Protein AF-A0A3N1D288-F1 (afdb_monomer_lite)

Radius of gyration: 17.6 Å; chains: 1; bounding box: 48×30×55 Å

Organism: NCBI:txid58109

Structure (mmCIF, N/CA/C/O backbone):
data_AF-A0A3N1D288-F1
#
_entry.id   AF-A0A3N1D288-F1
#
loop_
_atom_site.group_PDB
_atom_site.id
_atom_site.type_symbol
_atom_site.label_atom_id
_atom_site.label_alt_id
_atom_site.label_comp_id
_atom_site.label_asym_id
_atom_site.label_entity_id
_atom_site.label_seq_id
_atom_site.pdbx_PDB_ins_code
_atom_site.Cartn_x
_atom_site.Cartn_y
_atom_site.Cartn_z
_atom_site.occupancy
_atom_site.B_iso_or_equiv
_atom_site.auth_seq_id
_atom_site.auth_comp_id
_atom_site.auth_asym_id
_atom_site.auth_atom_id
_atom_site.pdbx_PDB_model_num
ATOM 1 N N . MET A 1 1 ? -25.946 -4.646 39.664 1.00 49.78 1 MET A N 1
ATOM 2 C CA . MET A 1 1 ? -26.134 -4.606 38.200 1.00 49.78 1 MET A CA 1
ATOM 3 C C . MET A 1 1 ? -24.869 -4.022 37.594 1.00 49.78 1 MET A C 1
ATOM 5 O O . MET A 1 1 ? -24.676 -2.819 37.660 1.00 49.78 1 MET A O 1
ATOM 9 N N . THR A 1 2 ? -23.951 -4.865 37.129 1.00 50.66 2 THR A N 1
ATOM 10 C CA . THR A 1 2 ? -22.744 -4.427 36.420 1.00 50.66 2 THR A CA 1
ATOM 11 C C . THR A 1 2 ? -23.103 -4.249 34.950 1.00 50.66 2 THR A C 1
ATOM 13 O O . THR A 1 2 ? -23.358 -5.224 34.244 1.00 50.66 2 THR A O 1
ATOM 16 N N . SER A 1 3 ? -23.194 -2.995 34.507 1.00 50.12 3 SER A N 1
ATOM 17 C CA . SER A 1 3 ? -23.335 -2.657 33.093 1.00 50.12 3 SER A CA 1
ATOM 18 C C . SER A 1 3 ? -22.137 -3.231 32.343 1.00 50.12 3 SER A C 1
ATOM 20 O O . SER A 1 3 ? -21.004 -2.806 32.555 1.00 50.12 3 SER A O 1
ATOM 22 N N . ARG A 1 4 ? -22.379 -4.240 31.503 1.00 48.06 4 ARG A N 1
ATOM 23 C CA . ARG A 1 4 ? -21.389 -4.717 30.539 1.00 48.06 4 ARG A CA 1
ATOM 24 C C . ARG A 1 4 ? -21.293 -3.648 29.460 1.00 48.06 4 ARG A C 1
ATOM 26 O O . ARG A 1 4 ? -22.181 -3.549 28.620 1.00 48.06 4 ARG A O 1
ATOM 33 N N . THR A 1 5 ? -20.263 -2.817 29.522 1.00 51.03 5 THR A N 1
ATOM 34 C CA . THR A 1 5 ? -19.887 -1.956 28.403 1.00 51.03 5 THR A CA 1
ATOM 35 C C . THR A 1 5 ? -19.525 -2.883 27.248 1.00 51.03 5 THR A C 1
ATOM 37 O O . THR A 1 5 ? -18.576 -3.658 27.363 1.00 51.03 5 THR A O 1
ATOM 40 N N . SER A 1 6 ? -20.321 -2.884 26.177 1.00 43.41 6 SER A N 1
ATOM 41 C CA . SER A 1 6 ? -19.947 -3.586 24.949 1.00 43.41 6 SER A CA 1
ATOM 42 C C . SER A 1 6 ? -18.579 -3.071 24.496 1.00 43.41 6 SER A C 1
ATOM 44 O O . SER A 1 6 ? -18.367 -1.855 24.549 1.00 43.41 6 SER A O 1
ATOM 46 N N . PRO A 1 7 ? -17.646 -3.947 24.085 1.00 56.28 7 PRO A N 1
ATOM 47 C CA . PRO A 1 7 ? -16.388 -3.486 23.519 1.00 56.28 7 PRO A CA 1
ATOM 48 C C . PRO A 1 7 ? -16.699 -2.579 22.325 1.00 56.28 7 PRO A C 1
ATOM 50 O O . PRO A 1 7 ? -17.548 -2.920 21.497 1.00 56.28 7 PRO A O 1
ATOM 53 N N . GLU A 1 8 ? -16.064 -1.404 22.270 1.00 58.59 8 GLU A N 1
ATOM 54 C CA . GLU A 1 8 ? -16.166 -0.536 21.096 1.00 58.59 8 GLU A CA 1
ATOM 55 C C . GLU A 1 8 ? -15.760 -1.338 19.850 1.00 58.59 8 GLU A C 1
ATOM 57 O O . GLU A 1 8 ? -14.794 -2.107 19.917 1.00 58.59 8 GLU A O 1
ATOM 62 N N . PRO A 1 9 ? -16.480 -1.193 18.723 1.00 67.69 9 PRO A N 1
ATOM 63 C CA . PRO A 1 9 ? -16.106 -1.870 17.494 1.00 67.69 9 PRO A CA 1
ATOM 64 C C . PRO A 1 9 ? -14.688 -1.453 17.094 1.00 67.69 9 PRO A C 1
ATOM 66 O O . PRO A 1 9 ? -14.368 -0.266 17.004 1.00 67.69 9 PRO A O 1
ATOM 69 N N . THR A 1 10 ? -13.829 -2.446 16.883 1.00 82.81 10 THR A N 1
ATOM 70 C CA . THR A 1 10 ? -12.463 -2.240 16.406 1.00 82.81 10 THR A CA 1
ATOM 71 C C . THR A 1 10 ? -12.508 -1.619 15.015 1.00 82.81 10 THR A C 1
ATOM 73 O O . THR A 1 10 ? -12.990 -2.257 14.084 1.00 82.81 10 THR A O 1
ATOM 76 N N . ALA A 1 11 ? -11.994 -0.396 14.875 1.00 90.56 11 ALA A N 1
ATOM 77 C CA . ALA A 1 11 ? -11.842 0.243 13.570 1.00 90.56 11 ALA A CA 1
ATOM 78 C C . ALA A 1 11 ? -10.944 -0.607 12.658 1.00 90.56 11 ALA A C 1
ATOM 80 O O . ALA A 1 11 ? -9.890 -1.094 13.094 1.00 90.56 11 ALA A O 1
ATOM 81 N N . LEU A 1 12 ? -11.353 -0.758 11.402 1.00 94.75 12 LEU A N 1
ATOM 82 C CA . LEU A 1 12 ? -10.671 -1.535 10.372 1.00 94.75 12 LEU A CA 1
ATOM 83 C C . LEU A 1 12 ? -9.982 -0.619 9.359 1.00 94.75 12 LEU A C 1
ATOM 85 O O . LEU A 1 12 ? -10.325 0.551 9.204 1.00 94.75 12 LEU A O 1
ATOM 89 N N . VAL A 1 13 ? -9.005 -1.156 8.633 1.00 95.12 13 VAL A N 1
ATOM 90 C CA . VAL A 1 13 ? -8.321 -0.439 7.548 1.00 95.12 13 VAL A CA 1
ATOM 91 C C . VAL A 1 13 ? -9.300 0.001 6.455 1.00 95.12 13 VAL A C 1
ATOM 93 O O . VAL A 1 13 ? -9.146 1.098 5.916 1.00 95.12 13 VAL A O 1
ATOM 96 N N . SER A 1 14 ? -10.342 -0.790 6.177 1.00 95.81 14 SER A N 1
ATOM 97 C CA . SER A 1 14 ? -11.430 -0.411 5.266 1.00 95.81 14 SER A CA 1
ATOM 98 C C . SER A 1 14 ? -12.131 0.892 5.654 1.00 95.81 14 SER A C 1
ATOM 100 O O . SER A 1 14 ? -12.642 1.583 4.780 1.00 95.81 14 SER A O 1
ATOM 102 N N . ASP A 1 15 ? -12.131 1.255 6.938 1.00 95.81 15 ASP A N 1
ATOM 103 C CA . ASP A 1 15 ? -12.772 2.482 7.425 1.00 95.81 15 ASP A CA 1
ATOM 104 C C . ASP A 1 15 ? -11.919 3.731 7.141 1.00 95.81 15 ASP A C 1
ATOM 106 O O . ASP A 1 15 ? -12.405 4.859 7.221 1.00 95.81 15 ASP A O 1
ATOM 110 N N . LEU A 1 16 ? -10.635 3.537 6.819 1.00 95.50 16 LEU A N 1
ATOM 111 C CA . LEU A 1 16 ? -9.662 4.598 6.546 1.00 95.50 16 LEU A CA 1
ATOM 112 C C . LEU A 1 16 ? -9.332 4.750 5.060 1.00 95.50 16 LEU A C 1
ATOM 114 O O . LEU A 1 16 ? -8.625 5.691 4.682 1.00 95.50 16 LEU A O 1
ATOM 118 N N . MET A 1 17 ? -9.760 3.797 4.232 1.00 96.44 17 MET A N 1
ATOM 119 C CA . MET A 1 17 ? -9.355 3.746 2.836 1.00 96.44 17 MET A CA 1
ATOM 120 C C . MET A 1 17 ? -10.107 4.768 1.981 1.00 96.44 17 MET A C 1
ATOM 122 O O . MET A 1 17 ? -11.272 5.083 2.208 1.00 96.44 17 MET A O 1
ATOM 126 N N . SER A 1 18 ? -9.428 5.250 0.949 1.00 96.06 18 SER A N 1
ATOM 127 C CA . SER A 1 18 ? -10.000 6.000 -0.161 1.00 96.06 18 SER A CA 1
ATOM 128 C C . SER A 1 18 ? -10.070 5.111 -1.398 1.00 96.06 18 SER A C 1
ATOM 130 O O . SER A 1 18 ? -9.165 4.311 -1.651 1.00 96.06 18 SER A O 1
ATOM 132 N N . THR A 1 19 ? -11.121 5.287 -2.195 1.00 95.62 19 THR A N 1
ATOM 133 C CA . THR A 1 19 ? -11.261 4.688 -3.530 1.00 95.62 19 THR A CA 1
ATOM 134 C C . THR A 1 19 ? -10.812 5.632 -4.648 1.00 95.62 19 THR A C 1
ATOM 136 O O . THR A 1 19 ? -10.869 5.262 -5.818 1.00 95.62 19 THR A O 1
ATOM 139 N N . ASP A 1 20 ? -10.324 6.832 -4.312 1.00 93.00 20 ASP A N 1
ATOM 140 C CA . ASP A 1 20 ? -9.747 7.762 -5.284 1.00 93.00 20 ASP A CA 1
ATOM 141 C C . ASP A 1 20 ? -8.297 7.383 -5.611 1.00 93.00 20 ASP A C 1
ATOM 143 O O . ASP A 1 20 ? -7.332 7.950 -5.096 1.00 93.00 20 ASP A O 1
ATOM 147 N N . PHE A 1 21 ? -8.159 6.357 -6.444 1.00 93.06 21 PHE A N 1
ATOM 148 C CA . PHE A 1 21 ? -6.891 5.894 -6.989 1.00 93.06 21 PHE A CA 1
ATOM 149 C C . PHE A 1 21 ? -7.094 5.366 -8.414 1.00 93.06 21 PHE A C 1
ATOM 151 O O . PHE A 1 21 ? -8.200 5.000 -8.813 1.00 93.06 21 PHE A O 1
ATOM 158 N N . GLY A 1 22 ? -6.019 5.342 -9.198 1.00 92.62 22 GLY A N 1
ATOM 159 C CA . GLY A 1 22 ? -5.978 4.646 -10.483 1.00 92.62 22 GLY A CA 1
ATOM 160 C C . GLY A 1 22 ? -5.443 3.222 -10.338 1.00 92.62 22 GLY A C 1
ATOM 161 O O . GLY A 1 22 ? -4.706 2.918 -9.404 1.00 92.62 22 GLY A O 1
ATOM 162 N N . THR A 1 23 ? -5.731 2.353 -11.301 1.00 91.69 23 THR A N 1
ATOM 163 C CA . THR A 1 23 ? -5.061 1.049 -11.448 1.00 91.69 23 THR A CA 1
ATOM 164 C C . THR A 1 23 ? -4.450 0.948 -12.836 1.00 91.69 23 THR A C 1
ATOM 166 O O . THR A 1 23 ? -5.124 1.275 -13.813 1.00 91.69 23 THR A O 1
ATOM 169 N N . GLY A 1 24 ? -3.213 0.467 -12.948 1.00 88.00 24 GLY A N 1
ATOM 170 C CA . GLY A 1 24 ? -2.540 0.329 -14.242 1.00 88.00 24 GLY A CA 1
ATOM 171 C C . GLY A 1 24 ? -1.431 -0.718 -14.233 1.00 88.00 24 GLY A C 1
ATOM 172 O O . GLY A 1 24 ? -0.945 -1.108 -13.176 1.00 88.00 24 GLY A O 1
ATOM 173 N N . ALA A 1 25 ? -1.024 -1.182 -15.414 1.00 83.44 25 ALA A N 1
ATOM 174 C CA . ALA A 1 25 ? 0.054 -2.166 -15.558 1.00 83.44 25 ALA A CA 1
ATOM 175 C C . ALA A 1 25 ? 1.443 -1.522 -15.745 1.00 83.44 25 ALA A C 1
ATOM 177 O O . ALA A 1 25 ? 2.456 -2.135 -15.399 1.00 83.44 25 ALA A O 1
ATOM 178 N N . ASP A 1 26 ? 1.489 -0.277 -16.240 1.00 71.06 26 ASP A N 1
ATOM 179 C CA . ASP A 1 26 ? 2.686 0.302 -16.873 1.00 71.06 26 ASP A CA 1
ATOM 180 C C . ASP A 1 26 ? 3.470 1.292 -15.999 1.00 71.06 26 ASP A C 1
ATOM 182 O O . ASP A 1 26 ? 4.168 2.166 -16.508 1.00 71.06 26 ASP A O 1
ATOM 186 N N . GLY A 1 27 ? 3.381 1.172 -14.670 1.00 65.56 27 GLY A N 1
ATOM 187 C CA . GLY A 1 27 ? 4.245 1.930 -13.752 1.00 65.56 27 GLY A CA 1
ATOM 188 C C . GLY A 1 27 ? 4.190 3.454 -13.923 1.00 65.56 27 GLY A C 1
ATOM 189 O O . GLY A 1 27 ? 5.131 4.132 -13.528 1.00 65.56 27 GLY A O 1
ATOM 190 N N . SER A 1 28 ? 3.130 3.978 -14.538 1.00 69.25 28 SER A N 1
ATOM 191 C CA . SER A 1 28 ? 2.945 5.392 -14.849 1.00 69.25 28 SER A CA 1
ATOM 192 C C . SER A 1 28 ? 1.709 5.883 -14.113 1.00 69.25 28 SER A C 1
ATOM 194 O O . SER A 1 28 ? 0.650 5.255 -14.195 1.00 69.25 28 SER A O 1
ATOM 196 N N . ALA A 1 29 ? 1.834 6.991 -13.386 1.00 67.06 29 ALA A N 1
ATOM 197 C CA . ALA A 1 29 ? 0.667 7.666 -12.846 1.00 67.06 29 ALA A CA 1
ATOM 198 C C . ALA A 1 29 ? -0.090 8.320 -14.000 1.00 67.06 29 ALA A C 1
ATOM 200 O O . ALA A 1 29 ? 0.496 9.104 -14.741 1.00 67.06 29 ALA A O 1
ATOM 201 N N . GLY A 1 30 ? -1.361 7.957 -14.172 1.00 67.31 30 GLY A N 1
ATOM 202 C CA . GLY A 1 30 ? -2.231 8.549 -15.188 1.00 67.31 30 GLY A CA 1
ATOM 203 C C . GLY A 1 30 ? -2.572 10.008 -14.865 1.00 67.31 30 GLY A C 1
ATOM 204 O O . GLY A 1 30 ? -1.701 10.867 -14.823 1.00 67.31 30 GLY A O 1
ATOM 205 N N . ASP A 1 31 ? -3.851 10.289 -14.618 1.00 71.88 31 ASP A N 1
ATOM 206 C CA . ASP A 1 31 ? -4.454 11.629 -14.461 1.00 71.88 31 ASP A CA 1
ATOM 207 C C . ASP A 1 31 ? -3.989 12.446 -13.225 1.00 71.88 31 ASP A C 1
ATOM 209 O O . ASP A 1 31 ? -4.802 13.063 -12.538 1.00 71.88 31 ASP A O 1
ATOM 213 N N . GLY A 1 32 ? -2.707 12.424 -12.856 1.00 77.38 32 GLY A N 1
ATOM 214 C CA . GLY A 1 32 ? -2.181 13.138 -11.688 1.00 77.38 32 GLY A CA 1
ATOM 215 C C . GLY A 1 32 ? -2.483 12.471 -10.339 1.00 77.38 32 GLY A C 1
ATOM 216 O O . GLY A 1 32 ? -2.172 13.036 -9.294 1.00 77.38 32 GLY A O 1
ATOM 217 N N . ARG 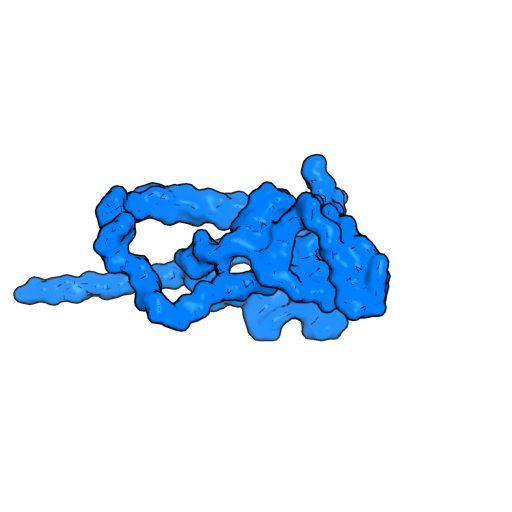A 1 33 ? -3.090 11.278 -10.342 1.00 86.31 33 ARG A N 1
ATOM 218 C CA . ARG A 1 33 ? -3.494 10.534 -9.138 1.00 86.31 33 ARG A CA 1
ATOM 219 C C . ARG A 1 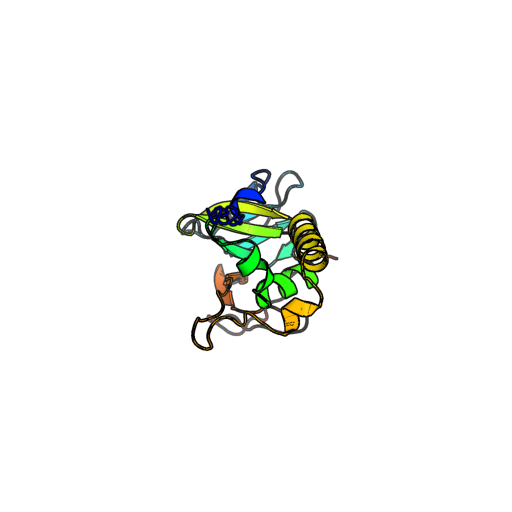33 ? -2.530 9.397 -8.808 1.00 86.31 33 ARG A C 1
ATOM 221 O O . ARG A 1 33 ? -1.862 8.856 -9.691 1.00 86.31 33 ARG A O 1
ATOM 228 N N . ILE A 1 34 ? -2.524 8.984 -7.537 1.00 91.50 34 ILE A N 1
ATOM 229 C CA . ILE A 1 34 ? -1.841 7.759 -7.101 1.00 91.50 34 ILE A CA 1
ATOM 230 C C . ILE A 1 34 ? -2.422 6.583 -7.889 1.00 91.50 34 ILE A C 1
ATOM 232 O O . ILE A 1 34 ? -3.634 6.371 -7.909 1.00 91.50 34 ILE A O 1
ATOM 236 N N . THR A 1 35 ? -1.550 5.822 -8.538 1.00 93.38 35 THR A N 1
ATOM 237 C CA . THR A 1 35 ? -1.907 4.649 -9.330 1.00 93.38 35 THR A CA 1
ATOM 238 C C . THR A 1 35 ? -1.312 3.404 -8.689 1.00 93.38 35 THR A C 1
ATOM 240 O O . THR A 1 35 ? -0.109 3.332 -8.451 1.00 93.38 35 THR A O 1
ATOM 243 N N . VAL A 1 36 ? -2.142 2.403 -8.410 1.00 93.75 36 VAL A N 1
ATOM 244 C CA . VAL A 1 36 ? -1.678 1.075 -8.008 1.00 93.75 36 VAL A CA 1
ATOM 245 C C . VAL A 1 36 ? -1.216 0.338 -9.254 1.00 93.75 36 VAL A C 1
ATOM 247 O O . VAL A 1 36 ? -1.998 0.104 -10.180 1.00 93.75 36 VAL A O 1
ATOM 250 N N . VAL A 1 37 ? 0.064 -0.027 -9.271 1.00 91.06 37 VAL A N 1
ATOM 251 C CA . VAL A 1 37 ? 0.629 -0.853 -10.332 1.00 91.06 37 VAL A CA 1
ATOM 252 C C . VAL A 1 37 ? 0.253 -2.295 -10.037 1.00 91.06 37 VAL A C 1
ATOM 254 O O . VAL A 1 37 ? 0.572 -2.806 -8.961 1.00 91.06 37 VAL A O 1
ATOM 257 N N . VAL A 1 38 ? -0.422 -2.949 -10.977 1.00 92.00 38 VAL A N 1
ATOM 258 C CA . VAL A 1 38 ? -0.883 -4.334 -10.828 1.00 92.00 38 VAL A CA 1
ATOM 259 C C . VAL A 1 38 ? -0.099 -5.291 -11.724 1.00 92.00 38 VAL A C 1
ATOM 261 O O . VAL A 1 38 ? 0.287 -4.957 -12.845 1.00 92.00 38 VAL A O 1
ATOM 264 N N . GLY A 1 39 ? 0.171 -6.483 -11.198 1.00 88.31 39 GLY A N 1
ATOM 265 C CA . GLY A 1 39 ? 0.763 -7.598 -11.927 1.00 88.31 39 GLY A CA 1
ATOM 266 C C . GLY A 1 39 ? -0.254 -8.302 -12.826 1.00 88.31 39 GLY A C 1
ATOM 267 O O . GLY A 1 39 ? -1.441 -7.982 -12.826 1.00 88.31 39 GLY A O 1
ATOM 268 N N . ALA A 1 40 ? 0.208 -9.297 -13.587 1.00 87.19 40 ALA A N 1
ATOM 269 C CA . ALA A 1 40 ? -0.652 -10.086 -14.478 1.00 87.19 40 ALA A CA 1
ATOM 270 C C . ALA A 1 40 ? -1.727 -10.901 -13.728 1.00 87.19 40 ALA A C 1
ATOM 272 O O . ALA A 1 40 ? -2.771 -11.221 -14.289 1.00 87.19 40 ALA A O 1
ATOM 273 N N . ASP A 1 41 ? -1.486 -11.215 -12.457 1.00 88.00 41 ASP A N 1
ATOM 274 C CA . ASP A 1 41 ? -2.435 -11.842 -11.529 1.00 88.00 41 ASP A CA 1
ATOM 275 C C . ASP A 1 41 ? -3.466 -10.847 -10.951 1.00 88.00 41 ASP A C 1
ATOM 277 O O . ASP A 1 41 ? -4.458 -11.237 -10.324 1.00 88.00 41 ASP A O 1
ATOM 281 N N . GLY A 1 42 ? -3.274 -9.550 -11.203 1.00 89.56 42 GLY A N 1
ATOM 282 C CA . GLY A 1 42 ? -4.054 -8.453 -10.641 1.00 89.56 42 GLY A CA 1
ATOM 283 C C . GLY A 1 42 ? -3.666 -8.096 -9.206 1.00 89.56 42 GLY A C 1
ATOM 284 O O . GLY A 1 42 ? -4.382 -7.322 -8.570 1.00 89.56 42 GLY A O 1
ATOM 285 N N . ALA A 1 43 ? -2.560 -8.640 -8.693 1.00 91.94 43 ALA A N 1
ATOM 286 C CA . ALA A 1 43 ? -2.043 -8.289 -7.383 1.00 91.94 43 ALA A CA 1
ATOM 287 C C . ALA A 1 43 ? -1.233 -6.981 -7.448 1.00 91.94 43 ALA A C 1
ATOM 289 O O . ALA A 1 43 ? -0.622 -6.691 -8.481 1.00 91.94 43 ALA A O 1
ATOM 290 N N . PRO A 1 44 ? -1.174 -6.178 -6.371 1.00 91.88 44 PRO A N 1
ATOM 291 C CA . PRO A 1 44 ? -0.322 -4.995 -6.340 1.00 91.88 44 PRO A CA 1
ATOM 292 C C . PRO A 1 44 ? 1.152 -5.387 -6.450 1.00 91.88 44 PRO A C 1
ATOM 294 O O . PRO A 1 44 ? 1.615 -6.297 -5.761 1.00 91.88 44 PRO A O 1
ATOM 297 N N . VAL A 1 45 ? 1.894 -4.681 -7.297 1.00 90.19 45 VAL A N 1
ATOM 298 C CA . VAL A 1 45 ? 3.340 -4.882 -7.506 1.00 90.19 45 VAL A CA 1
ATOM 299 C C . VAL A 1 45 ? 4.144 -3.594 -7.321 1.00 90.19 45 VAL A C 1
ATOM 301 O O . VAL A 1 45 ? 5.370 -3.608 -7.391 1.00 90.19 45 VAL A O 1
ATOM 304 N N . GLY A 1 46 ? 3.459 -2.477 -7.088 1.00 89.88 46 GLY A N 1
ATOM 305 C CA . GLY A 1 46 ? 4.051 -1.169 -6.864 1.00 89.88 46 GLY A CA 1
ATOM 306 C C . GLY A 1 46 ? 2.981 -0.087 -6.807 1.00 89.88 46 GLY A C 1
ATOM 307 O O . GLY A 1 46 ? 1.787 -0.344 -6.980 1.00 89.88 46 GLY A O 1
ATOM 308 N N . LEU A 1 47 ? 3.420 1.134 -6.569 1.00 91.12 47 LEU A N 1
ATOM 309 C CA . LEU A 1 47 ? 2.614 2.334 -6.719 1.00 91.12 47 LEU A CA 1
ATOM 310 C C . LEU A 1 47 ? 3.316 3.237 -7.748 1.00 91.12 47 LEU A C 1
ATOM 312 O O . LEU A 1 47 ? 4.535 3.167 -7.918 1.00 91.12 47 LEU A O 1
ATOM 316 N N . ALA A 1 48 ? 2.555 4.127 -8.370 1.00 89.06 48 ALA A N 1
ATOM 317 C CA . ALA A 1 48 ? 3.052 5.203 -9.215 1.00 89.06 48 ALA A CA 1
ATOM 318 C C . ALA A 1 48 ? 2.364 6.523 -8.846 1.00 89.06 48 ALA A C 1
ATOM 320 O O . ALA A 1 48 ? 1.161 6.558 -8.577 1.00 89.06 48 ALA A O 1
ATOM 321 N N . THR A 1 49 ? 3.123 7.610 -8.853 1.00 88.25 49 THR A N 1
ATOM 322 C CA . THR A 1 49 ? 2.664 8.995 -8.709 1.00 88.25 49 THR A CA 1
ATOM 323 C C . THR A 1 49 ? 3.287 9.851 -9.815 1.00 88.25 49 THR A C 1
ATOM 325 O O . THR A 1 49 ? 4.174 9.376 -10.530 1.00 88.25 49 THR A O 1
ATOM 328 N N . PRO A 1 50 ? 2.832 11.099 -10.018 1.00 84.38 50 PRO A N 1
ATOM 329 C CA . PRO A 1 50 ? 3.459 11.998 -10.990 1.00 84.38 50 PRO A CA 1
ATOM 330 C C . PRO A 1 50 ? 4.965 12.207 -10.755 1.00 84.38 50 PRO A C 1
ATOM 332 O O . PRO A 1 50 ? 5.702 12.509 -11.689 1.00 84.38 50 PRO A O 1
ATOM 335 N N . GLU A 1 51 ? 5.427 12.021 -9.519 1.00 81.56 51 GLU A N 1
ATOM 336 C CA . GLU A 1 51 ? 6.817 12.186 -9.091 1.00 81.56 51 GLU A CA 1
ATOM 337 C C . GLU A 1 51 ? 7.683 10.929 -9.302 1.00 81.56 51 GLU A C 1
ATOM 339 O O . GLU A 1 51 ? 8.904 10.991 -9.142 1.00 81.56 51 GLU A O 1
ATOM 344 N N . GLY A 1 52 ? 7.089 9.781 -9.637 1.00 81.56 52 GLY A N 1
ATOM 345 C CA . GLY A 1 52 ? 7.822 8.538 -9.876 1.00 81.56 52 GLY A CA 1
ATOM 346 C C . GLY A 1 52 ? 7.063 7.283 -9.465 1.00 81.56 52 GLY A C 1
ATOM 347 O O . GLY A 1 52 ? 5.873 7.318 -9.174 1.00 81.56 52 GLY A O 1
ATOM 348 N N . SER A 1 53 ? 7.774 6.159 -9.438 1.00 83.44 53 SER A N 1
ATOM 349 C CA . SER A 1 53 ? 7.215 4.848 -9.110 1.00 83.44 53 SER A CA 1
ATOM 350 C C . SER A 1 53 ? 8.073 4.126 -8.091 1.00 83.44 53 SER A C 1
ATOM 352 O O . SER A 1 53 ? 9.304 4.117 -8.160 1.00 83.44 53 SER A O 1
ATOM 354 N N . GLY A 1 54 ? 7.415 3.453 -7.159 1.00 85.38 54 GLY A N 1
ATOM 355 C CA . GLY A 1 54 ? 8.100 2.803 -6.061 1.00 85.38 54 GLY A CA 1
ATOM 356 C C . GLY A 1 54 ? 7.304 1.668 -5.427 1.00 85.38 54 GLY A C 1
ATOM 357 O O . GLY A 1 54 ? 6.294 1.212 -5.971 1.00 85.38 54 GLY A O 1
ATOM 358 N N . PRO A 1 55 ? 7.790 1.163 -4.284 1.00 89.00 55 PRO A N 1
ATOM 359 C CA . PRO A 1 55 ? 7.186 0.028 -3.595 1.00 89.00 55 PRO A CA 1
ATOM 360 C C . PRO A 1 55 ? 5.741 0.290 -3.155 1.00 89.00 55 PRO A C 1
ATOM 362 O O . PRO A 1 55 ? 5.385 1.398 -2.750 1.00 89.00 55 PRO A O 1
ATOM 365 N N . ALA A 1 56 ? 4.933 -0.769 -3.171 1.00 90.56 56 ALA A N 1
ATOM 366 C CA . ALA A 1 56 ? 3.602 -0.811 -2.578 1.00 90.56 56 ALA A CA 1
ATOM 367 C C . ALA A 1 56 ? 3.652 -1.545 -1.236 1.00 90.56 56 ALA A C 1
ATOM 369 O O . ALA A 1 56 ? 3.991 -2.724 -1.196 1.00 90.56 56 ALA A O 1
ATOM 370 N N . GLY A 1 57 ? 3.271 -0.873 -0.151 1.00 94.25 57 GLY A N 1
ATOM 371 C CA . GLY A 1 57 ? 2.951 -1.543 1.109 1.00 94.25 57 GLY A CA 1
ATOM 372 C C . GLY A 1 57 ? 1.506 -2.020 1.070 1.00 94.25 57 GLY A C 1
ATOM 373 O O . GLY A 1 57 ? 0.618 -1.201 0.850 1.00 94.25 57 GLY A O 1
ATOM 374 N N . VAL A 1 58 ? 1.273 -3.316 1.245 1.00 95.62 58 VAL A N 1
ATOM 375 C CA . VAL A 1 58 ? -0.024 -3.968 1.051 1.00 95.62 58 VAL A CA 1
ATOM 376 C C . VAL A 1 58 ? -0.611 -4.394 2.393 1.00 95.62 58 VAL A C 1
ATOM 378 O O . VAL A 1 58 ? 0.080 -4.982 3.225 1.00 95.62 58 VAL A O 1
ATOM 381 N N . VAL A 1 59 ? -1.895 -4.097 2.596 1.00 95.31 59 VAL A N 1
ATOM 382 C CA . VAL A 1 59 ? -2.652 -4.430 3.810 1.00 95.31 59 VAL A CA 1
ATOM 383 C C . VAL A 1 59 ? -4.043 -4.945 3.467 1.00 95.31 59 VAL A C 1
ATOM 385 O O . VAL A 1 59 ? -4.690 -4.434 2.557 1.00 95.31 59 VAL A O 1
ATOM 388 N N . GLU A 1 60 ? -4.528 -5.936 4.210 1.00 95.31 60 GLU A N 1
ATOM 389 C CA . GLU A 1 60 ? -5.899 -6.432 4.058 1.00 95.31 60 GLU A CA 1
ATOM 390 C C . GLU A 1 60 ? -6.923 -5.408 4.567 1.00 95.31 60 GLU A C 1
ATOM 392 O O . GLU A 1 60 ? -6.730 -4.775 5.607 1.00 95.31 60 GLU A O 1
ATOM 397 N N . ALA A 1 61 ? -8.048 -5.276 3.865 1.00 95.75 61 ALA A N 1
ATOM 398 C CA . ALA A 1 61 ? -9.140 -4.373 4.234 1.00 95.75 61 ALA A CA 1
ATOM 399 C C . ALA A 1 61 ? -9.713 -4.680 5.628 1.00 95.75 61 ALA A C 1
ATOM 401 O O . ALA A 1 61 ? -10.095 -3.769 6.362 1.00 95.75 61 ALA A O 1
ATOM 402 N N . SER A 1 62 ? -9.724 -5.959 6.008 1.00 94.19 62 SER A N 1
ATOM 403 C CA . SER A 1 62 ? -10.194 -6.437 7.310 1.00 94.19 62 SER A CA 1
ATOM 404 C C . SER A 1 62 ? -9.170 -6.284 8.438 1.00 94.19 62 SER A C 1
ATOM 406 O O . SER A 1 62 ? -9.457 -6.685 9.565 1.00 94.19 62 SER A O 1
ATOM 408 N N . LEU A 1 63 ? -7.970 -5.762 8.163 1.00 92.69 63 LEU A N 1
ATOM 409 C CA . LEU A 1 63 ? -6.941 -5.577 9.182 1.00 92.69 63 LEU A CA 1
ATOM 410 C C . LEU A 1 63 ? -7.406 -4.530 10.212 1.00 92.69 63 LEU A C 1
ATOM 412 O O . LEU A 1 63 ? -7.799 -3.427 9.822 1.00 92.69 63 LEU A O 1
ATOM 416 N N . PRO A 1 64 ? -7.330 -4.811 11.524 1.00 92.50 64 PRO A N 1
ATOM 417 C CA . PRO A 1 64 ? -7.548 -3.797 12.547 1.00 92.50 64 PRO A CA 1
ATOM 418 C C . PRO A 1 64 ? -6.573 -2.625 12.415 1.00 92.50 64 PRO A C 1
ATOM 420 O O . PRO A 1 64 ? -5.365 -2.819 12.278 1.00 92.50 64 PRO A O 1
ATOM 423 N N . VAL A 1 65 ? -7.061 -1.390 12.561 1.00 91.62 65 VAL A N 1
ATOM 424 C CA . VAL A 1 65 ? -6.199 -0.192 12.515 1.00 91.62 65 VAL A CA 1
ATOM 425 C C . VAL A 1 65 ? -5.094 -0.273 13.566 1.00 91.62 65 VAL A C 1
ATOM 427 O O . VAL A 1 65 ? -3.948 0.056 13.284 1.00 91.62 65 VAL A O 1
ATOM 430 N N . ARG A 1 66 ? -5.398 -0.774 14.768 1.00 87.94 66 ARG A N 1
ATOM 431 C CA . ARG A 1 66 ? -4.387 -0.965 15.822 1.00 87.94 66 ARG A CA 1
ATOM 432 C C . ARG A 1 66 ? -3.245 -1.876 15.382 1.00 87.94 66 ARG A C 1
ATOM 434 O O . ARG A 1 66 ? -2.100 -1.592 15.713 1.00 87.94 66 ARG A O 1
ATOM 441 N N . ASP A 1 67 ? -3.549 -2.919 14.619 1.00 89.25 67 ASP A N 1
ATOM 442 C CA . ASP A 1 67 ? -2.546 -3.852 14.116 1.00 89.25 67 ASP A CA 1
ATOM 443 C C . ASP A 1 67 ? -1.680 -3.206 13.043 1.00 89.25 67 ASP A C 1
ATOM 445 O O . ASP A 1 67 ? -0.454 -3.303 13.117 1.00 89.25 67 ASP A O 1
ATOM 449 N N . LEU A 1 68 ? -2.291 -2.448 12.126 1.00 90.69 68 LEU A N 1
ATOM 450 C CA . LEU A 1 68 ? -1.565 -1.623 11.160 1.00 90.69 68 LEU A CA 1
ATOM 451 C C . LEU A 1 68 ? -0.538 -0.710 11.852 1.00 90.69 68 LEU A C 1
ATOM 453 O O . LEU A 1 68 ? 0.609 -0.619 11.417 1.00 90.69 68 LEU A O 1
ATOM 457 N N . LEU A 1 69 ? -0.917 -0.070 12.963 1.00 90.25 69 LEU A N 1
ATOM 458 C CA . LEU A 1 69 ? -0.030 0.820 13.723 1.00 90.25 69 LEU A CA 1
ATOM 459 C C . LEU A 1 69 ? 1.137 0.096 14.423 1.00 90.25 69 LEU A C 1
ATOM 461 O O . LEU A 1 69 ? 2.016 0.757 14.975 1.00 90.25 69 LEU A O 1
ATOM 465 N N . THR A 1 70 ? 1.172 -1.239 14.398 1.00 87.44 70 THR A N 1
ATOM 466 C CA . THR A 1 70 ? 2.298 -2.047 14.900 1.00 87.44 70 THR A CA 1
ATOM 467 C C . THR A 1 70 ? 3.212 -2.577 13.792 1.00 87.44 70 THR A C 1
ATOM 469 O O . THR A 1 70 ? 4.308 -3.053 14.085 1.00 87.44 70 THR A O 1
ATOM 472 N N . MET A 1 71 ? 2.820 -2.451 12.519 1.00 88.38 71 MET A N 1
ATOM 473 C CA . MET A 1 71 ? 3.569 -2.967 11.369 1.00 88.38 71 MET A CA 1
ATOM 474 C C . MET A 1 71 ? 4.771 -2.079 11.031 1.00 88.38 71 MET A C 1
ATOM 476 O O . MET A 1 71 ? 4.695 -1.200 10.172 1.00 88.38 71 MET A O 1
ATOM 480 N N . THR A 1 72 ? 5.906 -2.307 11.698 1.00 86.19 72 THR A N 1
ATOM 481 C CA . THR A 1 72 ? 7.101 -1.454 11.565 1.00 86.19 72 THR A CA 1
ATOM 482 C C . THR A 1 72 ? 7.565 -1.296 10.115 1.00 86.19 72 THR A C 1
ATOM 484 O O . THR A 1 72 ? 7.832 -0.169 9.713 1.00 86.19 72 THR A O 1
ATOM 487 N N . GLY A 1 73 ? 7.579 -2.364 9.309 1.00 86.75 73 GLY A N 1
ATOM 488 C CA . GLY A 1 73 ? 7.989 -2.287 7.900 1.00 86.75 73 GLY A CA 1
ATOM 489 C C . GLY A 1 73 ? 7.138 -1.318 7.071 1.00 86.75 73 GLY A C 1
ATOM 490 O O . GLY A 1 73 ? 7.674 -0.497 6.329 1.00 86.75 73 GLY A O 1
ATOM 491 N N . LEU A 1 74 ? 5.814 -1.329 7.254 1.00 90.62 74 LEU A N 1
ATOM 492 C CA . LEU A 1 74 ? 4.911 -0.405 6.559 1.00 90.62 74 LEU A CA 1
ATOM 493 C C . LEU A 1 74 ? 5.024 1.029 7.083 1.00 90.62 74 LEU A C 1
ATOM 495 O O . LEU A 1 74 ? 4.956 1.984 6.312 1.00 90.62 74 LEU A O 1
ATOM 499 N N . LEU A 1 75 ? 5.210 1.202 8.392 1.00 90.62 75 LEU A N 1
ATOM 500 C CA . LEU A 1 75 ? 5.417 2.529 8.971 1.00 90.62 75 LEU A CA 1
ATOM 501 C C . LEU A 1 75 ? 6.742 3.145 8.514 1.00 90.62 75 LEU A C 1
ATOM 503 O O . LEU A 1 75 ? 6.801 4.345 8.243 1.00 90.62 75 LEU A O 1
ATOM 507 N N . GLU A 1 76 ? 7.793 2.336 8.392 1.00 88.38 76 GLU A N 1
ATOM 508 C CA . GLU A 1 76 ? 9.069 2.755 7.819 1.00 88.38 76 GLU A CA 1
ATOM 509 C C . GLU A 1 76 ? 8.936 3.095 6.340 1.00 88.38 76 GLU A C 1
ATOM 511 O O . GLU A 1 76 ? 9.429 4.140 5.937 1.00 88.38 76 GLU A O 1
ATOM 516 N N . LEU A 1 77 ? 8.188 2.311 5.563 1.00 89.00 77 LEU A N 1
ATOM 517 C CA . LEU A 1 77 ? 7.884 2.620 4.167 1.00 89.00 77 LEU A CA 1
ATOM 518 C C . LEU A 1 77 ? 7.220 4.005 4.008 1.00 89.00 77 LEU A C 1
ATOM 520 O O . LEU A 1 77 ? 7.612 4.800 3.152 1.00 89.00 77 LEU A O 1
ATOM 524 N N . LEU A 1 78 ? 6.240 4.327 4.861 1.00 91.25 78 LEU A N 1
ATOM 525 C CA . LEU A 1 78 ? 5.569 5.636 4.879 1.00 91.25 78 LEU A CA 1
ATOM 526 C C . LEU A 1 78 ? 6.470 6.773 5.390 1.00 91.25 78 LEU A C 1
ATOM 528 O O . LEU A 1 78 ? 6.326 7.926 4.964 1.00 91.25 78 LEU A O 1
ATOM 532 N N . ARG A 1 79 ? 7.380 6.481 6.328 1.00 89.06 79 ARG A N 1
ATOM 533 C CA . ARG A 1 79 ? 8.410 7.426 6.792 1.00 89.06 79 ARG A CA 1
ATOM 534 C C . ARG A 1 79 ? 9.406 7.722 5.677 1.00 89.06 79 ARG A C 1
ATOM 536 O O . ARG A 1 79 ? 9.771 8.875 5.473 1.00 89.06 79 ARG A O 1
ATOM 543 N N . ASP A 1 80 ? 9.764 6.697 4.924 1.00 86.31 80 ASP A N 1
ATOM 544 C CA . ASP A 1 80 ? 10.616 6.745 3.748 1.00 86.31 80 ASP A CA 1
ATOM 545 C C . ASP A 1 80 ? 9.822 7.221 2.514 1.00 86.31 80 ASP A C 1
ATOM 547 O O . ASP A 1 80 ? 10.192 6.951 1.379 1.00 86.31 80 ASP A O 1
ATOM 551 N N . GLY A 1 81 ? 8.727 7.961 2.705 1.00 87.38 81 GLY A N 1
ATOM 552 C CA . GLY A 1 81 ? 8.083 8.774 1.676 1.00 87.38 81 GLY A CA 1
ATOM 553 C C . GLY A 1 81 ? 7.121 8.054 0.736 1.00 87.38 81 GLY A C 1
ATOM 554 O O . GLY A 1 81 ? 6.721 8.665 -0.249 1.00 87.38 81 GLY A O 1
ATOM 555 N N . ALA A 1 82 ? 6.719 6.808 1.008 1.00 89.94 82 ALA A N 1
ATOM 556 C CA . ALA A 1 82 ? 5.600 6.228 0.270 1.00 89.94 82 ALA A CA 1
ATOM 557 C C . ALA A 1 82 ? 4.319 7.067 0.488 1.00 89.94 82 ALA A C 1
ATOM 559 O O . ALA A 1 82 ? 4.011 7.439 1.628 1.00 89.94 82 ALA A O 1
ATOM 560 N N . PRO A 1 83 ? 3.560 7.373 -0.578 1.00 92.69 83 PRO A N 1
ATOM 561 C CA . PRO A 1 83 ? 2.427 8.298 -0.505 1.00 92.69 83 PRO A CA 1
ATOM 562 C C . PRO A 1 83 ? 1.180 7.666 0.130 1.00 92.69 83 PRO A C 1
ATOM 564 O O . PRO A 1 83 ? 0.328 8.377 0.668 1.00 92.69 83 PRO A O 1
ATOM 567 N N . ALA A 1 84 ? 1.066 6.337 0.082 1.00 95.25 84 ALA A N 1
ATOM 568 C CA . ALA A 1 84 ? -0.065 5.575 0.593 1.00 95.25 84 ALA A CA 1
ATOM 569 C C . ALA A 1 84 ? 0.303 4.099 0.820 1.00 95.25 84 ALA A C 1
ATOM 571 O O . ALA A 1 84 ? 1.322 3.619 0.322 1.00 95.25 84 ALA A O 1
ATOM 572 N N . LEU A 1 85 ? -0.564 3.383 1.537 1.00 96.56 85 LEU A N 1
ATOM 573 C CA . LEU A 1 85 ? -0.619 1.920 1.557 1.00 96.56 85 LEU A CA 1
ATOM 574 C C . LEU A 1 85 ? -1.728 1.436 0.623 1.00 96.56 85 LEU A C 1
ATOM 576 O O . LEU A 1 85 ? -2.777 2.071 0.539 1.00 96.56 85 LEU A O 1
ATOM 580 N N . VAL A 1 86 ? -1.513 0.313 -0.052 1.00 96.88 86 VAL A N 1
ATOM 581 C CA . VAL A 1 86 ? -2.520 -0.350 -0.881 1.00 96.88 86 VAL A CA 1
ATOM 582 C C . VAL A 1 86 ? -3.376 -1.245 -0.001 1.00 96.88 86 VAL A C 1
ATOM 584 O O . VAL A 1 86 ? -2.861 -2.126 0.683 1.00 96.88 86 VAL A O 1
ATOM 587 N N . VAL A 1 87 ? -4.686 -1.033 -0.047 1.00 97.25 87 VAL A N 1
ATOM 588 C CA . VAL A 1 87 ? -5.660 -1.885 0.626 1.00 97.25 87 VAL A CA 1
ATOM 589 C C . VAL A 1 87 ? -6.129 -2.944 -0.348 1.00 97.25 87 VAL A C 1
ATOM 591 O O . VAL A 1 87 ? -6.580 -2.621 -1.451 1.00 97.25 87 VAL A O 1
ATOM 594 N N . VAL A 1 88 ? -6.033 -4.202 0.060 1.00 96.44 88 VAL A N 1
ATOM 595 C CA . VAL A 1 88 ? -6.476 -5.344 -0.730 1.00 96.44 88 VAL A CA 1
ATOM 596 C C . VAL A 1 88 ? -7.635 -6.076 -0.074 1.00 96.44 88 VAL A C 1
ATOM 598 O O . VAL A 1 88 ? -7.847 -6.000 1.133 1.00 96.44 88 VAL A O 1
ATOM 601 N N . SER A 1 89 ? -8.392 -6.778 -0.905 1.00 95.38 89 SER A N 1
ATOM 602 C CA . SER A 1 89 ? -9.313 -7.828 -0.500 1.00 95.38 89 SER A CA 1
ATOM 603 C C . SER A 1 89 ? -9.102 -8.994 -1.454 1.00 95.38 89 SER A C 1
ATOM 605 O O . SER A 1 89 ? -9.059 -8.793 -2.670 1.00 95.38 89 SER A O 1
ATOM 607 N N . GLU A 1 90 ? -8.878 -10.190 -0.908 1.00 92.12 90 GLU A N 1
ATOM 608 C CA . GLU A 1 90 ? -8.573 -11.392 -1.702 1.00 92.12 90 GLU A CA 1
ATOM 609 C C . GLU A 1 90 ? -7.377 -11.174 -2.656 1.00 92.12 90 GLU A C 1
ATOM 611 O O . GLU A 1 90 ? -7.367 -11.612 -3.807 1.00 92.12 90 GLU A O 1
ATOM 616 N N . GLY A 1 91 ? -6.367 -10.428 -2.192 1.00 89.75 91 GLY A N 1
ATOM 617 C CA . GLY A 1 91 ? -5.162 -10.106 -2.960 1.00 89.75 91 GLY A CA 1
ATOM 618 C C . GLY A 1 91 ? -5.339 -9.066 -4.075 1.00 89.75 91 GLY A C 1
ATOM 619 O O . GLY A 1 91 ? -4.362 -8.756 -4.759 1.00 89.75 91 GLY A O 1
ATOM 620 N N . ARG A 1 92 ? -6.539 -8.496 -4.262 1.00 95.00 92 ARG A N 1
ATOM 621 C CA . ARG A 1 92 ? -6.824 -7.464 -5.276 1.00 95.00 92 ARG A CA 1
ATOM 622 C C . ARG A 1 92 ? -6.975 -6.081 -4.646 1.00 95.00 92 ARG A C 1
ATOM 624 O O . ARG A 1 92 ? -7.565 -5.988 -3.574 1.00 95.00 92 ARG A O 1
ATOM 631 N N . PRO A 1 93 ? -6.489 -5.001 -5.286 1.00 96.00 93 PRO A N 1
ATOM 632 C CA . PRO A 1 93 ? -6.614 -3.656 -4.735 1.00 96.00 93 PRO A CA 1
ATOM 633 C C . PRO A 1 93 ? -8.079 -3.208 -4.697 1.00 96.00 93 PRO A C 1
ATOM 635 O O . PRO A 1 93 ? -8.767 -3.219 -5.716 1.00 96.00 93 PRO A O 1
ATOM 638 N N . VAL A 1 94 ? -8.535 -2.781 -3.521 1.00 97.44 94 VAL A N 1
ATOM 639 C CA . VAL A 1 94 ? -9.884 -2.235 -3.283 1.00 97.44 94 VAL A CA 1
ATOM 640 C C . VAL A 1 94 ? -9.858 -0.782 -2.806 1.00 97.44 94 VAL A C 1
ATOM 642 O O . VAL A 1 94 ? -10.889 -0.114 -2.805 1.00 97.44 94 VAL A O 1
ATOM 645 N N . GLY A 1 95 ? -8.684 -0.275 -2.428 1.00 97.00 95 GLY A N 1
ATOM 646 C CA . GLY A 1 95 ? -8.504 1.097 -1.978 1.00 97.00 95 GLY A CA 1
ATOM 647 C C . GLY A 1 95 ? -7.048 1.425 -1.681 1.00 97.00 95 GLY A C 1
ATOM 648 O O . GLY A 1 95 ? -6.151 0.592 -1.823 1.00 97.00 95 GLY A O 1
ATOM 649 N N . ILE A 1 96 ? -6.821 2.647 -1.218 1.00 97.31 96 ILE A N 1
ATOM 650 C CA . ILE A 1 96 ? -5.545 3.085 -0.655 1.00 97.31 96 ILE A CA 1
ATOM 651 C C . ILE A 1 96 ? -5.772 3.771 0.691 1.00 97.31 96 ILE A C 1
ATOM 653 O O . ILE A 1 96 ? -6.779 4.446 0.875 1.00 97.31 96 ILE A O 1
ATOM 657 N N . VAL A 1 97 ? -4.829 3.665 1.625 1.00 97.50 97 VAL A N 1
ATOM 658 C CA . VAL A 1 97 ? -4.789 4.532 2.812 1.00 97.50 97 VAL A CA 1
ATOM 659 C C . VAL A 1 97 ? -3.682 5.563 2.613 1.00 97.50 97 VAL A C 1
ATOM 661 O O . VAL A 1 97 ? -2.505 5.196 2.668 1.00 97.50 97 VAL A O 1
ATOM 664 N N . PRO A 1 98 ? -4.010 6.849 2.391 1.00 96.25 98 PRO A N 1
ATOM 665 C CA . PRO A 1 98 ? -3.001 7.891 2.259 1.00 96.25 98 PRO A CA 1
ATOM 666 C C . PRO A 1 98 ? -2.092 7.966 3.490 1.00 96.25 98 PRO A C 1
ATOM 668 O O . PRO A 1 98 ? -2.551 7.840 4.629 1.00 96.25 98 PRO A O 1
ATOM 671 N N . ALA A 1 99 ? -0.807 8.266 3.285 1.00 94.50 99 ALA A N 1
ATOM 672 C CA . ALA A 1 99 ? 0.165 8.406 4.371 1.00 94.50 99 ALA A CA 1
ATOM 673 C C . ALA A 1 99 ? -0.289 9.429 5.428 1.00 94.50 99 ALA A C 1
ATOM 675 O O . ALA A 1 99 ? -0.080 9.240 6.627 1.00 94.50 99 ALA A O 1
ATOM 676 N N . GLY A 1 100 ? -0.951 10.508 4.993 1.00 95.00 100 GLY A N 1
ATOM 677 C CA . GLY A 1 100 ? -1.537 11.518 5.877 1.00 95.00 100 GLY A CA 1
ATOM 678 C C . GLY A 1 100 ? -2.604 10.955 6.822 1.00 95.00 100 GLY A C 1
ATOM 679 O O . GLY A 1 100 ? -2.619 11.324 7.998 1.00 95.00 100 GLY A O 1
ATOM 680 N N . THR A 1 101 ? -3.433 10.024 6.343 1.00 96.38 101 THR A N 1
ATOM 681 C CA . THR A 1 101 ? -4.460 9.339 7.139 1.00 96.38 101 THR A CA 1
ATOM 682 C C . THR A 1 101 ? -3.816 8.450 8.197 1.00 96.38 101 THR A C 1
ATOM 684 O O . THR A 1 101 ? -4.136 8.581 9.376 1.00 96.38 101 THR A O 1
ATOM 687 N N . VAL A 1 102 ? -2.813 7.643 7.827 1.00 94.19 102 VAL A N 1
ATOM 688 C CA . VAL A 1 102 ? -2.076 6.812 8.799 1.00 94.19 102 VAL A CA 1
ATOM 689 C C . VAL A 1 102 ? -1.398 7.681 9.866 1.00 94.19 102 VAL A C 1
ATOM 691 O O . VAL A 1 102 ? -1.499 7.402 11.059 1.00 94.19 102 VAL A O 1
ATOM 694 N N . ARG A 1 103 ? -0.767 8.798 9.475 1.00 92.94 103 ARG A N 1
ATOM 695 C CA . ARG A 1 103 ? -0.161 9.759 10.420 1.00 92.94 103 ARG A CA 1
ATOM 696 C C . ARG A 1 103 ? -1.191 10.392 11.361 1.00 92.94 103 ARG A C 1
ATOM 698 O O . ARG A 1 103 ? -0.863 10.713 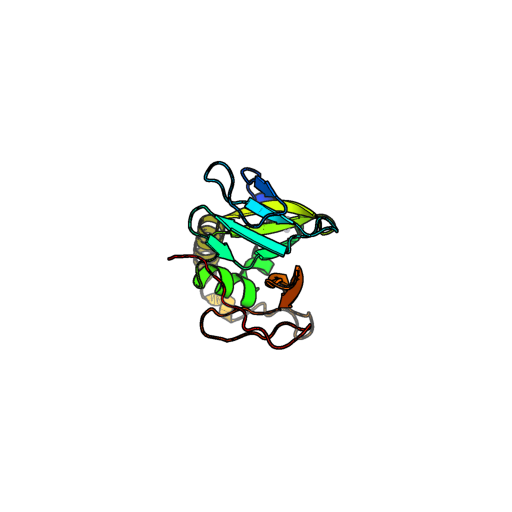12.504 1.00 92.94 103 ARG A O 1
ATOM 705 N N . ALA A 1 104 ? -2.420 10.618 10.899 1.00 93.44 104 ALA A N 1
ATOM 706 C CA . ALA A 1 104 ? -3.506 11.092 11.751 1.00 93.44 104 ALA A CA 1
ATOM 707 C C . ALA A 1 104 ? -3.915 10.026 12.779 1.00 93.44 104 ALA A C 1
ATOM 709 O O . ALA A 1 104 ? -4.052 10.364 13.956 1.00 93.44 104 ALA A O 1
ATOM 710 N N . GLU A 1 105 ? -4.005 8.755 12.377 1.00 92.12 105 GLU A N 1
ATOM 711 C CA . GLU A 1 105 ? -4.288 7.648 13.299 1.00 92.12 105 GLU A CA 1
ATOM 712 C C . GLU A 1 105 ? -3.189 7.447 14.340 1.00 92.12 105 GLU A C 1
ATOM 714 O O . GLU A 1 105 ? -3.503 7.311 15.518 1.00 92.12 105 GLU A O 1
ATOM 719 N N . ILE A 1 106 ? -1.909 7.528 13.956 1.00 87.81 106 ILE A N 1
ATOM 720 C CA . ILE A 1 106 ? -0.786 7.461 14.909 1.00 87.81 106 ILE A CA 1
ATOM 721 C C . ILE A 1 106 ? -0.939 8.533 15.996 1.00 87.81 106 ILE A C 1
ATOM 723 O O . ILE A 1 106 ? -0.791 8.249 17.184 1.00 87.81 106 ILE A O 1
ATOM 727 N N . ARG A 1 107 ? -1.267 9.774 15.607 1.00 87.75 107 ARG A N 1
ATOM 728 C CA . ARG A 1 107 ? -1.475 10.876 16.561 1.00 87.75 107 ARG A CA 1
ATOM 729 C C . ARG A 1 107 ? -2.696 10.646 17.447 1.00 87.75 107 ARG A C 1
ATOM 731 O O . ARG A 1 107 ? -2.639 10.940 18.640 1.00 87.75 107 ARG A O 1
ATOM 738 N N . ARG A 1 108 ? -3.787 10.118 16.884 1.00 86.50 108 ARG A N 1
ATOM 739 C CA . ARG A 1 108 ? -5.003 9.793 17.639 1.00 86.50 108 ARG A CA 1
ATOM 740 C C . ARG A 1 108 ? -4.752 8.674 18.649 1.00 86.50 108 ARG A C 1
ATOM 742 O O . ARG A 1 108 ? -5.193 8.797 19.787 1.00 86.50 108 ARG A O 1
ATOM 749 N N . ASP A 1 109 ? -4.038 7.622 18.257 1.00 83.88 109 ASP A N 1
ATOM 750 C CA . ASP A 1 109 ? -3.679 6.504 19.134 1.00 83.88 109 ASP A CA 1
ATOM 751 C C . ASP A 1 109 ? -2.753 6.965 20.264 1.00 83.88 109 ASP A C 1
ATOM 753 O O . ASP A 1 109 ? -3.031 6.707 21.433 1.00 83.88 109 ASP A O 1
ATOM 757 N N . ALA A 1 110 ? -1.724 7.759 19.947 1.00 80.12 110 ALA A N 1
ATOM 758 C CA . ALA A 1 110 ? -0.829 8.337 20.948 1.00 80.12 110 ALA A CA 1
ATOM 759 C C . ALA A 1 110 ? -1.576 9.196 21.986 1.00 80.12 110 ALA A C 1
ATOM 761 O O . ALA A 1 110 ? -1.248 9.141 23.167 1.00 80.12 110 ALA A O 1
ATOM 762 N N . GLY A 1 111 ? -2.605 9.944 21.569 1.00 73.50 111 GLY A N 1
ATOM 763 C CA . GLY A 1 111 ? -3.457 10.725 22.474 1.00 73.50 111 GLY A CA 1
ATOM 764 C C . GLY A 1 111 ? -4.443 9.896 23.308 1.00 73.50 111 GLY A C 1
ATOM 765 O O . GLY A 1 111 ? -4.968 10.402 24.297 1.00 73.50 111 GLY A O 1
ATOM 766 N N . ARG A 1 112 ? -4.705 8.637 22.928 1.00 72.38 112 ARG A N 1
ATOM 767 C CA . ARG A 1 112 ? -5.581 7.701 23.659 1.00 72.38 112 ARG A CA 1
ATOM 768 C C . ARG A 1 112 ? -4.826 6.805 24.640 1.00 72.38 112 ARG A C 1
ATOM 770 O O . ARG A 1 112 ? -5.458 6.226 25.521 1.00 72.38 112 ARG A O 1
ATOM 777 N N . ARG A 1 113 ? -3.505 6.665 24.496 1.00 65.56 113 ARG A N 1
ATOM 778 C CA . ARG A 1 113 ? -2.683 5.879 25.423 1.00 65.56 113 ARG A CA 1
ATOM 779 C C . ARG A 1 113 ? -2.609 6.594 26.775 1.00 65.56 113 ARG A C 1
ATOM 781 O O . ARG A 1 113 ? -1.914 7.594 26.925 1.00 65.56 113 ARG A O 1
ATOM 788 N N . ASP A 1 114 ? -3.329 6.064 27.762 1.00 56.16 114 ASP A N 1
ATOM 789 C CA . ASP A 1 114 ? -3.144 6.407 29.177 1.00 56.16 114 ASP A CA 1
ATOM 790 C C . ASP A 1 114 ? -1.667 6.144 29.550 1.00 56.16 114 ASP A C 1
ATOM 792 O O . ASP A 1 114 ? -1.151 5.084 29.200 1.00 56.16 114 ASP A O 1
ATOM 796 N N . PRO A 1 115 ? -0.954 7.039 30.259 1.00 55.06 115 PRO A N 1
ATOM 797 C CA . PRO A 1 115 ? 0.405 6.780 30.748 1.00 55.06 115 PRO A CA 1
ATOM 798 C C . PRO A 1 115 ? 0.574 5.441 31.495 1.00 55.06 115 PRO A C 1
ATOM 800 O O . PRO A 1 115 ? 1.680 4.909 31.577 1.00 55.06 115 PRO A O 1
ATOM 803 N N . ARG A 1 116 ? -0.516 4.871 32.027 1.00 50.47 116 ARG A N 1
ATOM 804 C CA . ARG A 1 116 ? -0.553 3.560 32.697 1.00 50.47 116 ARG A CA 1
ATOM 805 C C . ARG A 1 116 ? -0.585 2.360 31.739 1.00 50.47 116 ARG A C 1
ATOM 807 O O . ARG A 1 116 ? -0.419 1.233 32.196 1.00 50.47 116 ARG A O 1
ATOM 814 N N . TRP A 1 117 ? -0.740 2.566 30.427 1.00 48.47 117 TRP A N 1
ATOM 815 C CA . TRP A 1 117 ? -0.700 1.501 29.408 1.00 48.47 117 TRP A CA 1
ATOM 816 C C . TRP A 1 117 ? 0.652 0.788 29.303 1.00 48.47 117 TRP A C 1
ATOM 818 O O . TRP A 1 117 ? 0.711 -0.328 28.798 1.00 48.47 117 TRP A O 1
ATOM 828 N N . LEU A 1 118 ? 1.731 1.379 29.825 1.00 51.53 118 LEU A N 1
ATOM 829 C CA . LEU A 1 118 ? 3.037 0.716 29.926 1.00 51.53 118 LEU A CA 1
ATOM 830 C C . LEU A 1 118 ? 3.050 -0.476 30.908 1.00 51.53 118 LEU A C 1
ATOM 832 O O . LEU A 1 118 ? 4.090 -1.111 31.054 1.00 51.53 118 LEU A O 1
ATOM 836 N N . ALA A 1 119 ? 1.933 -0.780 31.582 1.00 45.81 119 ALA A N 1
ATOM 837 C CA . ALA A 1 119 ? 1.879 -1.755 32.671 1.00 45.81 119 ALA A CA 1
ATOM 838 C C . ALA A 1 119 ? 0.925 -2.953 32.471 1.00 45.81 119 ALA A C 1
ATOM 840 O O . ALA A 1 119 ? 0.795 -3.738 33.406 1.00 45.81 119 ALA A O 1
ATOM 841 N N . GLY A 1 120 ? 0.234 -3.109 31.331 1.00 43.56 120 GLY A N 1
ATOM 842 C CA . GLY A 1 120 ? -0.953 -3.988 31.294 1.00 43.56 120 GLY A CA 1
ATOM 843 C C . GLY A 1 120 ? -1.033 -5.026 30.186 1.00 43.56 120 GLY A C 1
ATOM 844 O O . GLY A 1 120 ? -1.045 -6.211 30.482 1.00 43.56 120 GLY A O 1
ATOM 845 N N . ASP A 1 121 ? -1.088 -4.607 28.924 1.00 44.50 121 ASP A N 1
ATOM 846 C CA . ASP A 1 121 ? -1.549 -5.493 27.848 1.00 44.50 121 ASP A CA 1
ATOM 847 C C . ASP A 1 121 ? -0.489 -5.620 26.751 1.00 44.50 121 ASP A C 1
ATOM 849 O O . ASP A 1 121 ? -0.634 -5.142 25.625 1.00 44.50 121 ASP A O 1
ATOM 853 N N . TYR A 1 122 ? 0.615 -6.285 27.095 1.00 45.62 122 TYR A N 1
ATOM 854 C CA . TYR A 1 122 ? 1.409 -6.966 26.078 1.00 45.62 122 TYR A CA 1
ATOM 855 C C . TYR A 1 122 ? 0.510 -8.045 25.466 1.00 45.62 122 TYR A C 1
ATOM 857 O O . TYR A 1 122 ? -0.061 -8.852 26.202 1.00 45.62 122 TYR A O 1
ATOM 865 N N . ARG A 1 123 ? 0.404 -8.092 24.129 1.00 48.91 123 ARG A N 1
ATOM 866 C CA . ARG A 1 123 ? 0.011 -9.328 23.434 1.00 48.91 123 ARG A CA 1
ATOM 867 C C . ARG A 1 123 ? 0.706 -10.487 24.145 1.00 48.91 123 ARG A C 1
ATOM 869 O O . ARG A 1 123 ? 1.911 -10.392 24.395 1.00 48.91 123 ARG A O 1
ATOM 876 N N . ALA A 1 124 ? -0.047 -11.527 24.506 1.00 44.31 124 ALA A N 1
ATOM 877 C CA . ALA A 1 124 ? 0.538 -12.734 25.065 1.00 44.31 124 ALA A CA 1
ATOM 878 C C . ALA A 1 124 ? 1.733 -13.113 24.182 1.00 44.31 124 ALA A C 1
ATOM 880 O O . ALA A 1 124 ? 1.583 -13.216 22.965 1.00 44.31 124 ALA A O 1
ATOM 881 N N . TYR A 1 125 ? 2.922 -13.202 24.780 1.00 39.09 125 TYR A N 1
ATOM 882 C CA . TYR A 1 125 ? 4.134 -13.686 24.124 1.00 39.09 125 TYR A CA 1
ATOM 883 C C . TYR A 1 125 ? 3.771 -14.953 23.326 1.00 39.09 125 TYR A C 1
ATOM 885 O O . TYR A 1 125 ? 3.558 -16.002 23.929 1.00 39.09 125 TYR A O 1
ATOM 893 N N . GLY A 1 126 ? 3.620 -14.855 22.000 1.00 39.75 126 GLY A N 1
ATOM 894 C CA . GLY A 1 126 ? 3.178 -15.991 21.185 1.00 39.75 126 GLY A CA 1
ATOM 895 C C . GLY A 1 126 ? 2.459 -15.651 19.882 1.00 39.75 126 GLY A C 1
ATOM 896 O O . GLY A 1 126 ? 2.652 -16.381 18.914 1.00 39.75 126 GLY A O 1
ATOM 897 N N . ASP A 1 127 ? 1.692 -14.557 19.813 1.00 51.12 127 ASP A N 1
ATOM 898 C CA . ASP A 1 127 ? 1.031 -14.199 18.551 1.00 51.12 127 ASP A CA 1
ATOM 899 C C . ASP A 1 127 ? 2.029 -13.510 17.608 1.00 51.12 127 ASP A C 1
ATOM 901 O O . ASP A 1 127 ? 2.606 -12.480 17.985 1.00 51.12 127 ASP A O 1
ATOM 905 N N . PRO A 1 128 ? 2.260 -14.043 16.392 1.00 52.47 128 PRO A N 1
ATOM 906 C CA . PRO A 1 128 ? 3.108 -13.370 15.424 1.00 52.47 128 PRO A CA 1
ATOM 907 C C . PRO A 1 128 ? 2.517 -11.990 15.134 1.00 52.47 128 PRO A C 1
ATOM 909 O O . PRO A 1 128 ? 1.322 -11.853 14.860 1.00 52.47 128 PRO A O 1
ATOM 912 N N . ALA A 1 129 ? 3.353 -10.953 15.220 1.00 57.72 129 ALA A N 1
ATOM 913 C CA . ALA A 1 129 ? 2.944 -9.627 14.788 1.00 57.72 129 ALA A CA 1
ATOM 914 C C . ALA A 1 129 ? 2.503 -9.727 13.320 1.00 57.72 129 ALA A C 1
ATOM 916 O O . ALA A 1 129 ? 3.223 -10.333 12.521 1.00 57.72 129 ALA A O 1
ATOM 917 N N . PRO A 1 130 ? 1.334 -9.182 12.954 1.00 63.31 130 PRO A N 1
ATOM 918 C CA . PRO A 1 130 ? 0.907 -9.227 11.571 1.00 63.31 130 PRO A CA 1
ATOM 919 C C . PRO A 1 130 ? 1.938 -8.470 10.729 1.00 63.31 130 PRO A C 1
ATOM 921 O O . PRO A 1 130 ? 2.375 -7.378 11.096 1.00 63.31 130 PRO A O 1
ATOM 924 N N . THR A 1 131 ? 2.364 -9.073 9.626 1.00 67.06 131 THR A N 1
ATOM 925 C CA . THR A 1 131 ? 3.323 -8.487 8.690 1.00 67.06 131 THR A CA 1
ATOM 926 C C . THR A 1 131 ? 2.571 -7.917 7.499 1.00 67.06 131 THR A C 1
ATOM 928 O O . THR A 1 131 ? 1.668 -8.559 6.967 1.00 67.06 131 THR A O 1
ATOM 931 N N . GLY A 1 132 ? 2.927 -6.702 7.091 1.00 73.44 132 GLY A N 1
ATOM 932 C CA . GLY A 1 132 ? 2.506 -6.170 5.801 1.00 73.44 132 GLY A CA 1
ATOM 933 C C . GLY A 1 132 ? 3.479 -6.603 4.714 1.00 73.44 132 GLY A C 1
ATOM 934 O O . GLY A 1 132 ? 4.687 -6.586 4.945 1.00 73.44 132 GLY A O 1
ATOM 935 N N . ASP A 1 133 ? 2.963 -6.938 3.536 1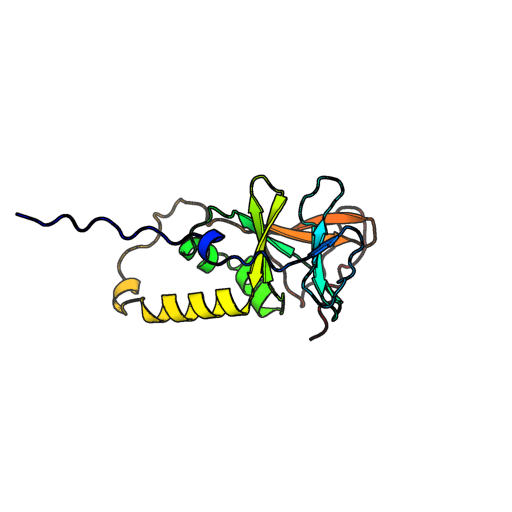.00 87.69 133 ASP A N 1
ATOM 936 C CA . ASP A 1 133 ? 3.798 -7.222 2.371 1.00 87.69 133 ASP A CA 1
ATOM 937 C C . ASP A 1 133 ? 4.252 -5.905 1.738 1.00 87.69 133 ASP A C 1
ATOM 939 O O . ASP A 1 133 ? 3.427 -5.068 1.365 1.00 87.69 133 ASP A O 1
ATOM 943 N N . ILE A 1 134 ? 5.553 -5.732 1.535 1.00 85.94 134 ILE A N 1
ATOM 944 C CA . ILE A 1 134 ? 6.103 -4.662 0.705 1.00 85.94 134 ILE A CA 1
ATOM 945 C C . ILE A 1 134 ? 6.487 -5.257 -0.640 1.00 85.94 134 ILE A C 1
ATOM 947 O O . ILE A 1 134 ? 7.362 -6.114 -0.735 1.00 85.94 134 ILE A O 1
ATOM 951 N N . ARG A 1 135 ? 5.819 -4.801 -1.695 1.00 88.06 135 ARG A N 1
ATOM 952 C CA . ARG A 1 135 ? 5.956 -5.346 -3.045 1.00 88.06 135 ARG A CA 1
ATOM 953 C C . ARG A 1 135 ? 6.615 -4.345 -3.970 1.00 88.06 135 ARG A C 1
ATOM 955 O O . ARG A 1 135 ? 6.231 -3.175 -4.007 1.00 88.06 135 ARG A O 1
ATOM 962 N N . ILE A 1 136 ? 7.587 -4.818 -4.739 1.00 83.31 136 ILE A N 1
ATOM 963 C CA . ILE A 1 136 ? 8.295 -4.013 -5.735 1.00 83.31 136 ILE A CA 1
ATOM 964 C C . ILE A 1 136 ? 8.515 -4.815 -7.014 1.00 83.31 136 ILE A C 1
ATOM 966 O O . ILE A 1 136 ? 9.021 -5.943 -7.001 1.00 83.31 136 ILE A O 1
ATOM 970 N N . ARG A 1 137 ? 8.133 -4.216 -8.141 1.00 82.12 137 ARG A N 1
ATOM 971 C CA . ARG A 1 137 ? 8.404 -4.750 -9.472 1.00 82.12 137 ARG A CA 1
ATOM 972 C C . ARG A 1 137 ? 9.803 -4.343 -9.921 1.00 82.12 137 ARG A C 1
ATOM 974 O O . ARG A 1 137 ? 10.119 -3.161 -10.010 1.00 82.12 137 ARG A O 1
ATOM 981 N N . CYS A 1 138 ? 10.631 -5.333 -10.227 1.00 78.75 138 CYS A N 1
ATOM 982 C CA . CYS A 1 138 ? 11.936 -5.135 -10.843 1.00 78.75 138 CYS A CA 1
ATOM 983 C C . CYS A 1 138 ? 11.788 -4.767 -12.325 1.00 78.75 138 CYS A C 1
ATOM 985 O O . CYS A 1 138 ? 10.812 -5.149 -12.976 1.00 78.75 138 CYS A O 1
ATOM 987 N N . SER A 1 139 ? 12.804 -4.115 -12.891 1.00 74.81 139 SER A N 1
ATOM 988 C CA . SER A 1 139 ? 12.913 -3.858 -14.333 1.00 74.81 139 SER A CA 1
ATOM 989 C C . SER A 1 139 ? 12.905 -5.140 -15.175 1.00 74.81 139 SER A C 1
ATOM 991 O O . SER A 1 139 ? 12.443 -5.121 -16.311 1.00 74.81 139 SER A O 1
ATOM 993 N N . CYS A 1 140 ? 13.328 -6.279 -14.612 1.00 75.75 140 CYS A N 1
ATOM 994 C CA . CYS A 1 140 ? 13.223 -7.590 -15.262 1.00 75.75 140 CYS A CA 1
ATOM 995 C C . CYS A 1 140 ? 11.788 -8.155 -15.290 1.00 75.75 140 CYS A C 1
ATOM 997 O O . CYS A 1 140 ? 11.557 -9.240 -15.819 1.00 75.75 140 CYS A O 1
ATOM 999 N N . GLY A 1 141 ? 10.821 -7.446 -14.700 1.00 75.56 141 GLY A N 1
ATOM 1000 C CA . GLY A 1 141 ? 9.407 -7.808 -14.683 1.00 75.56 141 GLY A CA 1
ATOM 1001 C C . GLY A 1 141 ? 8.965 -8.654 -13.487 1.00 75.56 141 GLY A C 1
ATOM 1002 O O . GLY A 1 141 ? 7.762 -8.823 -13.309 1.00 75.56 141 GLY A O 1
ATOM 1003 N N . ARG A 1 142 ? 9.888 -9.148 -12.651 1.00 82.12 142 ARG A N 1
ATOM 1004 C CA . ARG A 1 142 ? 9.564 -9.920 -11.437 1.00 82.12 142 ARG A CA 1
ATOM 1005 C C . ARG A 1 142 ? 9.129 -9.028 -10.276 1.00 82.12 142 ARG A C 1
ATOM 1007 O O . ARG A 1 142 ? 9.753 -8.001 -10.015 1.00 82.12 142 ARG A O 1
ATOM 1014 N N . THR A 1 143 ? 8.118 -9.474 -9.539 1.00 84.12 143 THR A N 1
ATOM 1015 C CA . THR A 1 143 ? 7.689 -8.862 -8.275 1.00 84.12 143 THR A CA 1
ATOM 1016 C C . THR A 1 143 ? 8.404 -9.538 -7.119 1.00 84.12 143 THR A C 1
ATOM 1018 O O . THR A 1 143 ? 8.409 -10.761 -7.042 1.00 84.12 143 THR A O 1
ATOM 1021 N N . ASN A 1 144 ? 9.001 -8.744 -6.237 1.00 83.56 144 ASN A N 1
ATOM 1022 C CA . ASN A 1 144 ? 9.691 -9.225 -5.042 1.00 83.56 144 ASN A CA 1
ATOM 1023 C C . ASN A 1 144 ? 8.865 -8.784 -3.833 1.00 83.56 144 ASN A C 1
ATOM 1025 O O . ASN A 1 144 ? 8.245 -7.713 -3.876 1.00 83.56 144 ASN A O 1
ATOM 1029 N N . VAL A 1 145 ? 8.826 -9.621 -2.799 1.00 86.69 145 VAL A N 1
ATOM 1030 C CA . VAL A 1 145 ? 8.036 -9.396 -1.586 1.00 86.69 145 VAL A CA 1
ATOM 1031 C C . VAL A 1 145 ? 8.987 -9.315 -0.403 1.00 86.69 145 VAL A C 1
ATOM 1033 O O . VAL A 1 145 ? 9.806 -10.205 -0.200 1.00 86.69 145 VAL A O 1
ATOM 1036 N N . PHE A 1 146 ? 8.870 -8.241 0.364 1.00 82.62 146 PHE A N 1
ATOM 1037 C CA . PHE A 1 146 ? 9.689 -7.970 1.534 1.00 82.62 146 PHE A CA 1
ATOM 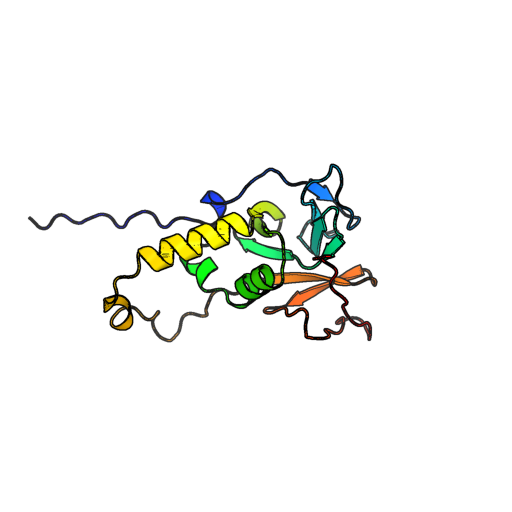1038 C C . PHE A 1 146 ? 8.797 -7.706 2.744 1.00 82.62 146 PHE A C 1
ATOM 1040 O O . PHE A 1 146 ? 7.706 -7.155 2.613 1.00 82.62 146 PHE A O 1
ATOM 1047 N N . ASP A 1 147 ? 9.281 -8.051 3.928 1.00 80.19 147 ASP A N 1
ATOM 1048 C CA . ASP A 1 147 ? 8.682 -7.676 5.212 1.00 80.19 147 ASP A CA 1
ATOM 1049 C C . ASP A 1 147 ? 9.099 -6.259 5.657 1.00 80.19 147 ASP A C 1
ATOM 1051 O O . ASP A 1 147 ? 8.407 -5.601 6.440 1.00 80.19 147 ASP A O 1
ATOM 1055 N N . ARG A 1 148 ? 10.229 -5.768 5.132 1.00 73.06 148 ARG A N 1
ATOM 1056 C CA . ARG A 1 148 ? 10.805 -4.452 5.412 1.00 73.06 148 ARG A CA 1
ATOM 1057 C C . ARG A 1 148 ? 11.412 -3.827 4.160 1.00 73.06 148 ARG A C 1
ATOM 1059 O O . ARG A 1 148 ? 11.944 -4.513 3.296 1.00 73.06 148 ARG A O 1
ATOM 1066 N N . PHE A 1 149 ? 11.371 -2.500 4.093 1.00 76.00 149 PHE A N 1
ATOM 1067 C CA . PHE A 1 149 ? 12.012 -1.730 3.038 1.00 76.00 149 PHE A CA 1
ATOM 1068 C C . PHE A 1 149 ? 12.611 -0.437 3.601 1.00 76.00 149 PHE A C 1
ATOM 1070 O O . PHE A 1 149 ? 11.978 0.253 4.400 1.00 76.00 149 PHE A O 1
ATOM 1077 N N . SER A 1 150 ? 13.817 -0.103 3.147 1.00 71.44 150 SER A N 1
ATOM 1078 C CA . SER A 1 150 ? 14.568 1.099 3.504 1.00 71.44 150 SER A CA 1
ATOM 1079 C C . SER A 1 150 ? 15.195 1.704 2.256 1.00 71.44 150 SER A C 1
ATOM 1081 O O . SER A 1 150 ? 15.909 1.021 1.525 1.00 71.44 150 SER A O 1
ATOM 1083 N N . ARG A 1 151 ? 15.038 3.016 2.037 1.00 69.50 151 ARG A N 1
ATOM 1084 C CA . ARG A 1 151 ? 15.731 3.699 0.918 1.00 69.50 151 ARG A CA 1
ATOM 1085 C C . ARG A 1 151 ? 17.261 3.683 1.032 1.00 69.50 151 ARG A C 1
ATOM 1087 O O . ARG A 1 151 ? 17.944 4.070 0.090 1.00 69.50 151 ARG A O 1
ATOM 1094 N N . LYS A 1 152 ? 17.799 3.325 2.201 1.00 70.12 152 LYS A N 1
ATOM 1095 C CA . LYS A 1 152 ? 19.245 3.303 2.474 1.00 70.12 152 LYS A CA 1
ATOM 1096 C C . LYS A 1 152 ? 19.889 1.950 2.179 1.00 70.12 152 LYS A C 1
ATOM 1098 O O . LYS A 1 152 ? 21.105 1.837 2.296 1.00 70.12 152 LYS A O 1
ATOM 1103 N N . GLU A 1 153 ? 19.089 0.939 1.863 1.00 71.75 153 GLU A N 1
ATOM 1104 C CA . GLU A 1 153 ? 19.553 -0.416 1.591 1.00 71.75 153 GLU A CA 1
ATOM 1105 C C . GLU A 1 153 ? 19.457 -0.718 0.095 1.00 71.75 153 GLU A C 1
ATOM 1107 O O . GLU A 1 153 ? 18.522 -0.289 -0.584 1.00 71.75 153 GLU A O 1
ATOM 1112 N N . THR A 1 154 ? 20.431 -1.472 -0.414 1.00 69.25 154 THR A N 1
ATOM 1113 C CA . THR A 1 154 ? 20.372 -2.044 -1.759 1.00 69.25 154 THR A CA 1
ATOM 1114 C C . THR A 1 154 ? 19.746 -3.423 -1.660 1.00 69.25 154 THR A C 1
ATOM 1116 O O . THR A 1 154 ? 20.281 -4.305 -0.987 1.00 69.25 154 THR A O 1
ATOM 1119 N N . TYR A 1 155 ? 18.628 -3.619 -2.348 1.00 72.00 155 TYR A N 1
ATOM 1120 C CA . TYR A 1 155 ? 17.990 -4.925 -2.456 1.00 72.00 155 TYR A CA 1
ATOM 1121 C C . TYR A 1 155 ? 18.383 -5.571 -3.786 1.00 72.00 155 TYR A C 1
ATOM 1123 O O . TYR A 1 155 ? 18.499 -4.881 -4.800 1.00 72.00 155 TYR A O 1
ATOM 1131 N N . LEU A 1 156 ? 18.545 -6.894 -3.788 1.00 72.12 156 LEU A N 1
ATOM 1132 C CA . LEU A 1 156 ? 18.819 -7.674 -4.995 1.00 72.12 156 LEU A CA 1
A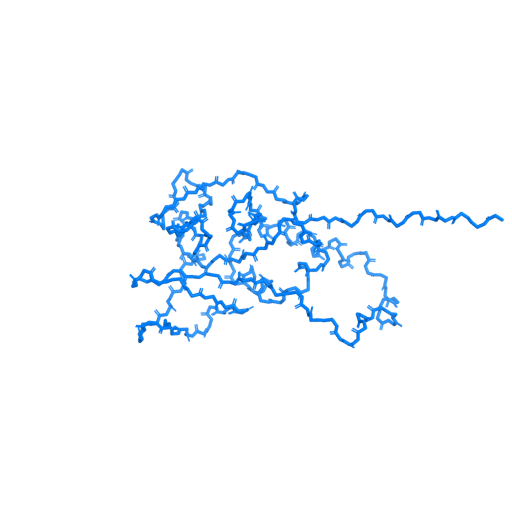TOM 1133 C C . LEU A 1 156 ? 17.548 -8.361 -5.478 1.00 72.12 156 LEU A C 1
ATOM 1135 O O . LEU A 1 156 ? 16.812 -8.948 -4.686 1.00 72.12 156 LEU A O 1
ATOM 1139 N N . CYS A 1 157 ? 17.306 -8.324 -6.787 1.00 76.81 157 CYS A N 1
ATOM 1140 C CA . CYS A 1 157 ? 16.225 -9.105 -7.373 1.00 76.81 157 CYS A CA 1
ATOM 1141 C C . CYS A 1 157 ? 16.489 -10.609 -7.232 1.00 76.81 157 CYS A C 1
ATOM 1143 O O . CYS A 1 157 ? 17.544 -11.096 -7.645 1.00 76.81 157 CYS A O 1
ATOM 1145 N N . GLU A 1 158 ? 15.482 -11.361 -6.774 1.00 74.88 158 GLU A N 1
ATOM 1146 C CA . GLU A 1 158 ? 15.518 -12.829 -6.661 1.00 74.88 158 GLU A CA 1
ATOM 1147 C C . GLU A 1 158 ? 15.895 -13.540 -7.970 1.00 74.88 158 GLU A C 1
ATOM 1149 O O . GLU A 1 158 ? 16.358 -14.676 -7.971 1.00 74.88 158 GLU A O 1
ATOM 1154 N N . SER A 1 159 ? 15.668 -12.885 -9.111 1.00 67.31 159 SER A N 1
ATOM 1155 C CA . SER A 1 159 ? 15.852 -13.462 -10.449 1.00 67.31 159 SER A CA 1
ATOM 1156 C C . SER A 1 159 ? 17.191 -13.125 -11.101 1.00 67.31 159 SER A C 1
ATOM 1158 O O . SER A 1 159 ? 17.443 -13.582 -12.213 1.00 67.31 159 SER A O 1
ATOM 1160 N N . GLY A 1 160 ? 18.044 -12.345 -10.434 1.00 57.12 160 GLY A N 1
ATOM 1161 C CA . GLY A 1 160 ? 19.407 -12.079 -10.886 1.00 57.12 160 GLY A CA 1
ATOM 1162 C C . GLY A 1 160 ? 19.826 -10.627 -10.697 1.00 57.12 160 GLY A C 1
ATOM 1163 O O . GLY A 1 160 ? 19.256 -9.745 -11.329 1.00 57.12 160 GLY A O 1
ATOM 1164 N N . GLY A 1 161 ? 20.830 -10.421 -9.837 1.00 59.84 161 GLY A N 1
ATOM 1165 C CA . GLY A 1 161 ? 21.911 -9.421 -9.899 1.00 59.84 161 GLY A CA 1
ATOM 1166 C C . GLY A 1 161 ? 21.617 -7.922 -10.035 1.00 59.84 161 GLY A C 1
ATOM 1167 O O . GLY A 1 161 ? 22.570 -7.153 -9.993 1.00 59.84 161 GLY A O 1
ATOM 1168 N N . HIS A 1 162 ? 20.373 -7.490 -10.230 1.00 68.12 162 HIS A N 1
ATOM 1169 C CA . HIS A 1 162 ? 20.038 -6.077 -10.399 1.00 68.12 162 HIS A CA 1
ATOM 1170 C C . HIS A 1 162 ? 19.736 -5.421 -9.052 1.00 68.12 162 HIS A C 1
ATOM 1172 O O . HIS A 1 162 ? 18.949 -5.960 -8.265 1.00 68.12 162 HIS A O 1
ATOM 1178 N N . ASP A 1 163 ? 20.315 -4.239 -8.845 1.00 60.47 163 ASP A N 1
ATOM 1179 C CA . ASP A 1 163 ? 20.007 -3.373 -7.714 1.00 60.47 163 ASP A CA 1
ATOM 1180 C C . ASP A 1 163 ? 18.601 -2.788 -7.871 1.00 60.47 163 ASP A C 1
ATOM 1182 O O . ASP A 1 163 ? 18.245 -2.223 -8.912 1.00 60.47 163 ASP A O 1
ATOM 1186 N N . PHE A 1 164 ? 17.798 -2.884 -6.816 1.00 62.94 164 PHE A N 1
ATOM 1187 C CA . PHE A 1 164 ? 16.588 -2.083 -6.713 1.00 62.94 164 PHE A CA 1
ATOM 1188 C C . PHE A 1 164 ? 16.963 -0.648 -6.375 1.00 62.94 164 PHE A C 1
ATOM 1190 O O . PHE A 1 164 ? 17.458 -0.374 -5.284 1.00 62.94 164 PHE A O 1
ATOM 1197 N N . VAL A 1 165 ? 16.654 0.279 -7.281 1.00 55.56 165 VAL A N 1
ATOM 1198 C CA . VAL A 1 165 ? 16.637 1.703 -6.955 1.00 55.56 165 VAL A CA 1
ATOM 1199 C C . VAL A 1 165 ? 15.175 2.155 -6.904 1.00 55.56 165 VAL A C 1
ATOM 1201 O O . VAL A 1 165 ? 14.522 2.268 -7.940 1.00 55.56 165 VAL A O 1
ATOM 1204 N N . PRO A 1 166 ? 14.607 2.332 -5.708 1.00 55.12 166 PRO A N 1
ATOM 1205 C CA . PRO A 1 166 ? 13.225 2.761 -5.549 1.00 55.12 166 PRO A CA 1
ATOM 1206 C C . PRO A 1 166 ? 13.122 4.278 -5.760 1.00 55.12 166 PRO A C 1
ATOM 1208 O O . PRO A 1 166 ? 13.753 5.040 -5.027 1.00 55.12 166 PRO A O 1
ATOM 1211 N N . TYR A 1 167 ? 12.314 4.740 -6.720 1.00 53.16 167 TYR A N 1
ATOM 1212 C CA . TYR A 1 167 ? 12.168 6.174 -6.993 1.00 53.16 167 TYR A CA 1
ATOM 1213 C C . TYR A 1 167 ? 10.770 6.687 -6.657 1.00 53.16 167 TYR A C 1
ATOM 1215 O O . TYR A 1 167 ? 9.883 6.761 -7.498 1.00 53.16 167 TYR A O 1
ATOM 1223 N N . TRP A 1 168 ? 10.620 7.175 -5.435 1.00 54.44 168 TRP A N 1
ATOM 1224 C CA . TRP A 1 168 ? 9.739 8.313 -5.197 1.00 54.44 168 TRP A CA 1
ATOM 1225 C C . TRP A 1 168 ? 10.634 9.548 -5.161 1.00 54.44 168 TRP A C 1
ATOM 1227 O O . TRP A 1 168 ? 11.455 9.654 -4.237 1.00 54.44 168 TRP A O 1
ATOM 1237 N N . ALA A 1 169 ? 10.543 10.449 -6.145 1.00 41.06 169 ALA A N 1
ATOM 1238 C CA . ALA A 1 169 ? 11.183 11.751 -5.989 1.00 41.06 169 ALA A CA 1
ATOM 1239 C C . ALA A 1 169 ? 10.569 12.432 -4.752 1.00 41.06 169 ALA A C 1
ATOM 1241 O O . ALA A 1 169 ? 9.351 12.415 -4.569 1.00 41.06 169 ALA A O 1
ATOM 1242 N N . ALA A 1 170 ? 11.432 12.896 -3.848 1.00 42.44 170 ALA A N 1
ATOM 1243 C CA . ALA A 1 170 ? 11.041 13.711 -2.701 1.00 42.44 170 ALA A CA 1
ATOM 1244 C C . ALA A 1 170 ? 10.923 15.177 -3.125 1.00 42.44 170 ALA A C 1
ATOM 1246 O O . ALA A 1 170 ? 11.717 15.581 -4.007 1.00 42.44 170 ALA A O 1
#

Sequence (170 aa):
MTSRTSPEPTALVSDLMSTDFGTGADGSAGDGRITVVVGADGAPVGLATPEGSGPAGVVEASLPVRDLLTMTGLLELLRDGAPALVVVSEGRPVGIVPAGTVRAEIRRDAGRRDPRWLAGDYRAYGDPAPTGDIRIRCSCGRTNVFDRFSRKETYLCESGGHDFVPYWAA

Foldseek 3Di:
DDPDDDPDPQDFQLNQFDPPEAEEQPQEGPPQGKYFHAAPVQAGQWIHGNQGIFKAWEDERRHGLVLVLVLVQVLQVLVQPDQWHFYDDPRHGPGTRGSVSNVVVNVVVVVVDDPCVVPDDDPPPPDPRDAIWIWHQDPVGDIDTDSHDDQVDWDDDPVDDDTDNGDDDD

pLDDT: mean 79.06, std 16.62, range [39.09, 97.5]

Secondary structure (DSSP, 8-state):
-----PPPPPPBGGGT-B---EEESSS---SSS-EEEE-TTS-EEEEEETTEEEPEEEEETTSBHHHHTT-HHHHHHHHTT--EEEEEETTEEEEEEEHHHHHHHHHHHHHH--GGGGGS----TTSPPPPPEEEEE-TTS-EEEES---TTSPEEPTTSSPEE--EE--